Protein AF-A0A2E1HC19-F1 (afdb_monomer_lite)

Secondary structure (DSSP, 8-state):
-HHHHHHHHHHHHHHHHHHHHS----SSS-TTSGGGHHHHHHHHHHHHHTT-SHHHHHHHHHHHHHHHHHHHHHHHHHHHHHHHHHHHHHHHHHHHHH-

Radius of gyration: 21.77 Å; chains: 1; bounding box: 51×14×59 Å

pLDDT: mean 87.03, std 8.53, range [56.31, 96.56]

Foldseek 3Di:
DLVVLLVVLVVLLVVLVCVLVPDDDDPDFACPDPNNVVCSVVVVVVCVVVVNPCNVVRRVVRVVVVVVVNVVVSVVSVVRSVVSVVSNVVSVVVVVVVD

Sequence (99 aa):
MAGLVLMGAVGVALVSALCVVLPRSRPGTSILFWGAWPGAATALDEARRRDDTEFLYEDYLQNTKTLAAICQAKYRMVAIAFRAMFVVFASYLALLMTG

Structure (mmCIF, N/CA/C/O backbone):
data_AF-A0A2E1HC19-F1
#
_entry.id   AF-A0A2E1HC19-F1
#
loop_
_atom_site.group_PDB
_atom_site.id
_atom_site.type_symbol
_atom_site.label_atom_id
_atom_site.label_alt_id
_atom_site.label_comp_id
_atom_site.label_asym_id
_atom_site.label_entity_id
_atom_site.label_seq_id
_atom_site.pdbx_PDB_ins_code
_atom_site.Cartn_x
_atom_site.Cartn_y
_atom_site.Cartn_z
_atom_site.occupancy
_atom_site.B_iso_or_equiv
_atom_site.auth_seq_id
_atom_site.auth_comp_id
_atom_site.auth_asym_id
_atom_site.auth_atom_id
_atom_site.pdbx_PDB_model_num
ATOM 1 N N . MET A 1 1 ? 18.534 8.197 -25.921 1.00 79.81 1 MET A N 1
ATOM 2 C CA . MET A 1 1 ? 17.063 8.197 -25.721 1.00 79.81 1 MET A CA 1
ATOM 3 C C . MET A 1 1 ? 16.616 7.016 -24.856 1.00 79.81 1 MET A C 1
ATOM 5 O O . MET A 1 1 ? 16.166 7.263 -23.746 1.00 79.81 1 MET A O 1
ATOM 9 N N . ALA A 1 2 ? 16.815 5.759 -25.278 1.00 83.25 2 ALA A N 1
ATOM 10 C CA . ALA A 1 2 ? 16.368 4.572 -24.526 1.00 83.25 2 ALA A CA 1
ATOM 11 C C . ALA A 1 2 ? 16.931 4.461 -23.088 1.00 83.25 2 ALA A C 1
ATOM 13 O O . ALA A 1 2 ? 16.200 4.085 -22.179 1.00 83.25 2 ALA A O 1
ATOM 14 N N . GLY A 1 3 ? 18.181 4.882 -22.847 1.00 86.56 3 GLY A N 1
ATOM 15 C CA . GLY A 1 3 ? 18.764 4.907 -21.495 1.00 86.56 3 GLY A CA 1
ATOM 16 C C . GLY A 1 3 ? 18.058 5.852 -20.510 1.00 86.56 3 GLY A C 1
ATOM 17 O O . GLY A 1 3 ? 17.863 5.496 -19.352 1.00 86.56 3 GLY A O 1
ATOM 18 N N . LEU A 1 4 ? 17.603 7.026 -20.968 1.00 90.75 4 LEU A N 1
ATOM 19 C CA . LEU A 1 4 ? 16.843 7.966 -20.128 1.00 90.75 4 LEU A CA 1
ATOM 20 C C . LEU A 1 4 ? 15.450 7.414 -19.795 1.00 90.75 4 LEU A C 1
ATOM 22 O O . LEU A 1 4 ? 14.991 7.532 -18.661 1.00 90.75 4 LEU A O 1
ATOM 26 N N . VAL A 1 5 ? 14.803 6.766 -20.771 1.00 91.31 5 VAL A N 1
ATOM 27 C CA . VAL A 1 5 ? 13.505 6.100 -20.579 1.00 91.31 5 VAL A CA 1
ATOM 28 C C . VAL A 1 5 ? 13.629 4.954 -19.575 1.00 91.31 5 VAL A C 1
ATOM 30 O O . VAL A 1 5 ? 12.808 4.854 -18.666 1.00 91.31 5 VAL A O 1
ATOM 33 N N . LEU A 1 6 ? 14.686 4.143 -19.684 1.00 92.38 6 LEU A N 1
ATOM 34 C CA . LEU A 1 6 ? 14.980 3.064 -18.743 1.00 92.38 6 LEU A CA 1
ATOM 35 C C . LEU A 1 6 ? 15.139 3.595 -17.311 1.00 92.38 6 LEU A C 1
ATOM 37 O O . LEU A 1 6 ? 14.479 3.100 -16.400 1.00 92.38 6 LEU A O 1
ATOM 41 N N . MET A 1 7 ? 15.964 4.629 -17.117 1.00 94.75 7 MET A N 1
ATOM 42 C CA . MET A 1 7 ? 16.192 5.233 -15.800 1.00 94.75 7 MET A CA 1
ATOM 43 C C . MET A 1 7 ? 14.891 5.764 -15.182 1.00 94.75 7 MET A C 1
ATOM 45 O O . MET A 1 7 ? 14.599 5.487 -14.016 1.00 94.75 7 MET A O 1
ATOM 49 N N . GLY A 1 8 ? 14.080 6.478 -15.968 1.00 93.50 8 GLY A N 1
ATOM 50 C CA . GLY A 1 8 ? 12.781 6.980 -15.518 1.00 93.50 8 GLY A CA 1
ATOM 51 C C . GLY A 1 8 ? 11.814 5.856 -15.141 1.00 93.50 8 GLY A C 1
ATOM 52 O O . GLY A 1 8 ? 11.189 5.908 -14.081 1.00 93.50 8 GLY A O 1
ATOM 5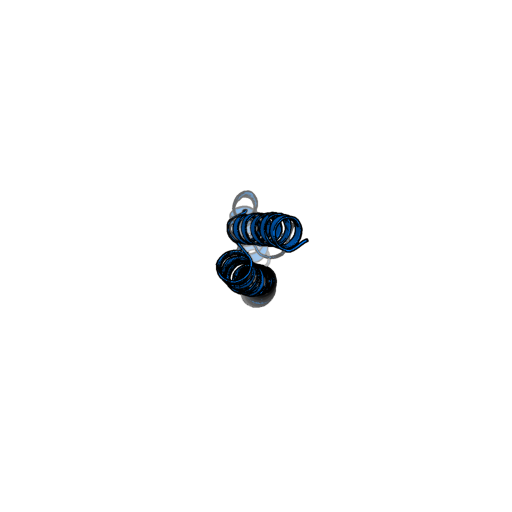3 N N . ALA A 1 9 ? 11.727 4.808 -15.963 1.00 92.38 9 ALA A N 1
ATOM 54 C CA . ALA A 1 9 ? 10.851 3.666 -15.715 1.00 92.38 9 ALA A CA 1
ATOM 55 C C . ALA A 1 9 ? 11.246 2.892 -14.446 1.00 92.38 9 ALA A C 1
ATOM 57 O O . ALA A 1 9 ? 10.372 2.539 -13.653 1.00 92.38 9 ALA A O 1
ATOM 58 N N . VAL A 1 10 ? 12.548 2.703 -14.200 1.00 94.25 10 VAL A N 1
ATOM 59 C CA . VAL A 1 10 ? 13.050 2.118 -12.944 1.00 94.25 10 VAL A CA 1
ATOM 60 C C . VAL A 1 10 ? 12.646 2.982 -11.749 1.00 94.25 10 VAL A C 1
ATOM 62 O O . VAL A 1 10 ? 12.103 2.460 -10.776 1.00 94.25 10 VAL A O 1
ATOM 65 N N . GLY A 1 11 ? 12.842 4.302 -11.829 1.00 94.38 11 GLY A N 1
ATOM 66 C CA . GLY A 1 11 ? 12.450 5.225 -10.762 1.00 94.38 11 GLY A CA 1
ATOM 67 C C . GLY A 1 11 ? 10.959 5.137 -10.426 1.00 94.38 11 GLY A C 1
ATOM 68 O O . GLY A 1 11 ? 10.591 4.986 -9.260 1.00 94.38 11 GLY A O 1
ATOM 69 N N . VAL A 1 12 ? 10.093 5.145 -11.444 1.00 93.06 12 VAL A N 1
ATOM 70 C CA . VAL A 1 12 ? 8.637 5.009 -11.264 1.00 93.06 12 VAL A CA 1
ATOM 71 C C . VAL A 1 12 ? 8.271 3.657 -10.651 1.00 93.06 12 VAL A C 1
ATOM 73 O O . VAL A 1 12 ? 7.425 3.612 -9.753 1.00 93.06 12 VAL A O 1
ATOM 76 N N . ALA A 1 13 ? 8.902 2.564 -11.092 1.00 91.81 13 ALA A N 1
ATOM 77 C CA . ALA A 1 13 ? 8.660 1.233 -10.541 1.00 91.81 13 ALA A CA 1
ATOM 78 C C . ALA A 1 13 ? 9.019 1.167 -9.047 1.00 91.81 13 ALA A C 1
ATOM 80 O O . ALA A 1 13 ? 8.209 0.701 -8.243 1.00 91.81 13 ALA A O 1
ATOM 81 N N . LEU A 1 14 ? 10.186 1.696 -8.667 1.00 92.94 14 LEU A N 1
ATOM 82 C CA . LEU A 1 14 ? 10.663 1.713 -7.282 1.00 92.94 14 LEU A CA 1
ATOM 83 C C . LEU A 1 14 ? 9.779 2.573 -6.376 1.00 92.94 14 LEU A C 1
ATOM 85 O O . LEU A 1 14 ? 9.338 2.103 -5.328 1.00 92.94 14 LEU A O 1
ATOM 89 N N . VAL A 1 15 ? 9.464 3.804 -6.788 1.00 94.38 15 VAL A N 1
ATOM 90 C CA . VAL A 1 15 ? 8.584 4.693 -6.013 1.00 94.38 15 VAL A CA 1
ATOM 91 C C . VAL A 1 15 ? 7.205 4.058 -5.837 1.00 94.38 15 VAL A C 1
ATOM 93 O O . VAL A 1 15 ? 6.673 4.031 -4.728 1.00 94.38 15 VAL A O 1
ATOM 96 N N . SER A 1 16 ? 6.648 3.471 -6.899 1.00 90.06 16 SER A N 1
ATOM 97 C CA . SER A 1 16 ? 5.345 2.801 -6.837 1.00 90.06 16 SER A CA 1
ATOM 98 C C . SER A 1 16 ? 5.366 1.602 -5.888 1.00 90.06 16 SER A C 1
ATOM 100 O O . SER A 1 16 ? 4.436 1.445 -5.097 1.00 90.06 16 SER A O 1
ATOM 102 N N . ALA A 1 17 ? 6.432 0.795 -5.908 1.00 89.19 17 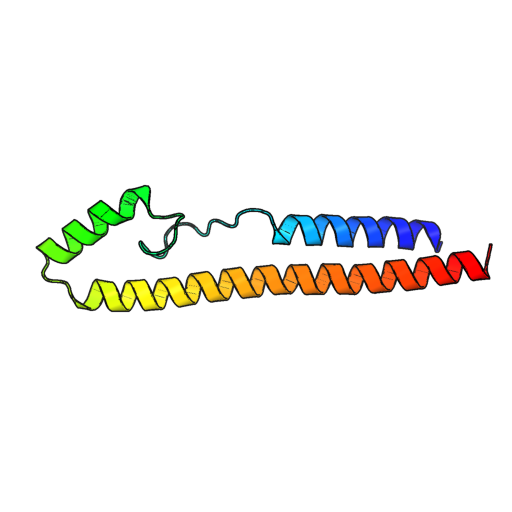ALA A N 1
ATOM 103 C CA . ALA A 1 17 ? 6.613 -0.324 -4.986 1.00 89.19 17 ALA A CA 1
ATOM 104 C C .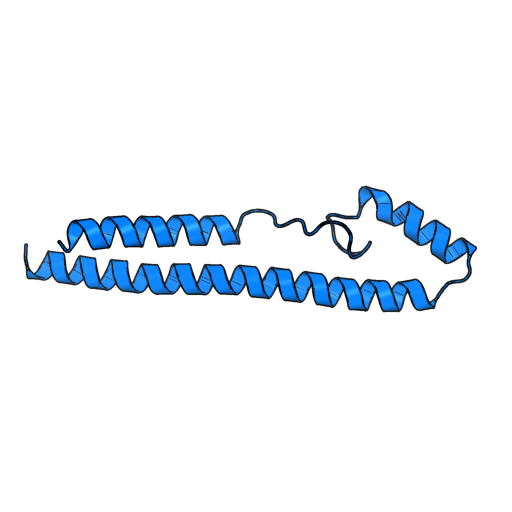 ALA A 1 17 ? 6.721 0.145 -3.523 1.00 89.19 17 ALA A C 1
ATOM 106 O O . ALA A 1 17 ? 6.040 -0.401 -2.653 1.00 89.19 17 ALA A O 1
ATOM 107 N N . LEU A 1 18 ? 7.481 1.210 -3.247 1.00 91.56 18 LEU A N 1
ATOM 108 C CA . LEU A 1 18 ? 7.551 1.815 -1.910 1.00 91.56 18 LEU A CA 1
ATOM 109 C C . LEU A 1 18 ? 6.173 2.303 -1.442 1.00 91.56 18 LEU A C 1
ATOM 111 O O . LEU A 1 18 ? 5.764 2.030 -0.312 1.00 91.56 18 LEU A O 1
ATOM 115 N N . CYS A 1 19 ? 5.402 2.944 -2.323 1.00 88.44 19 CYS A N 1
ATOM 116 C CA . CYS A 1 19 ? 4.044 3.393 -2.019 1.00 88.44 19 CYS A CA 1
ATOM 117 C C . CYS A 1 19 ? 3.067 2.253 -1.680 1.00 88.44 19 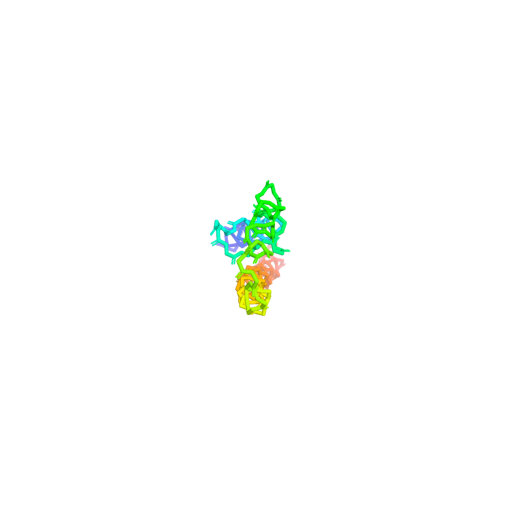CYS A C 1
ATOM 119 O O . CYS A 1 19 ? 2.020 2.534 -1.087 1.00 88.44 19 CYS A O 1
ATOM 121 N N . VAL A 1 20 ? 3.350 1.002 -2.060 1.00 89.31 20 VAL A N 1
ATOM 122 C CA . VAL A 1 20 ? 2.542 -0.178 -1.689 1.00 89.31 20 VAL A CA 1
ATOM 123 C C . VAL A 1 20 ? 2.812 -0.606 -0.246 1.00 89.31 20 VAL A C 1
ATOM 125 O O . VAL A 1 20 ? 1.868 -0.961 0.470 1.00 89.31 20 VAL A O 1
ATOM 128 N N . VAL A 1 21 ? 4.082 -0.569 0.166 1.00 87.31 21 VAL A N 1
ATOM 129 C CA . VAL A 1 21 ? 4.542 -1.040 1.483 1.00 87.31 21 VAL A CA 1
ATOM 130 C C . VAL A 1 21 ? 4.325 0.011 2.566 1.00 87.31 21 VAL A C 1
ATOM 132 O O . VAL A 1 21 ? 4.020 -0.350 3.701 1.00 87.31 21 VAL A O 1
ATOM 135 N N . LEU A 1 22 ? 4.431 1.299 2.217 1.00 85.75 22 LEU A N 1
ATOM 136 C CA . LEU A 1 22 ? 4.258 2.392 3.170 1.00 85.75 22 LEU A CA 1
ATOM 137 C C . LEU A 1 22 ? 2.933 2.254 3.944 1.00 85.75 22 LEU A C 1
ATOM 139 O O . LEU A 1 22 ? 1.873 2.058 3.328 1.00 85.75 22 LEU A O 1
ATOM 143 N N . PRO A 1 23 ? 2.974 2.354 5.288 1.00 76.88 23 PRO A N 1
ATOM 144 C CA . PRO A 1 23 ? 1.781 2.261 6.107 1.00 76.88 23 PRO A CA 1
ATOM 145 C C . PRO A 1 23 ? 0.829 3.388 5.720 1.00 76.88 23 PRO A C 1
ATOM 147 O O . PRO A 1 23 ? 1.193 4.562 5.682 1.00 76.88 23 PRO A O 1
ATOM 150 N N . ARG A 1 24 ? -0.410 3.019 5.394 1.00 74.06 24 ARG A N 1
ATOM 151 C CA . ARG A 1 24 ? -1.462 3.982 5.084 1.00 74.06 24 ARG A CA 1
ATOM 152 C C . ARG A 1 24 ? -2.396 4.067 6.265 1.00 74.06 24 ARG A C 1
ATOM 154 O O . ARG A 1 24 ? -3.160 3.139 6.517 1.00 74.06 24 ARG A O 1
ATOM 161 N N . SER A 1 25 ? -2.342 5.198 6.943 1.00 65.38 25 SER A N 1
ATOM 162 C CA . SER A 1 25 ? -3.326 5.565 7.947 1.00 65.38 25 SER A CA 1
ATOM 163 C C . SER A 1 25 ? -4.389 6.416 7.266 1.00 65.38 25 SER A C 1
ATOM 165 O O . SER A 1 25 ? -4.073 7.440 6.662 1.00 65.38 25 SER A O 1
ATOM 167 N N . ARG A 1 26 ? -5.650 5.987 7.328 1.00 66.62 26 ARG A N 1
ATOM 168 C CA . ARG A 1 26 ? -6.786 6.866 7.045 1.00 66.62 26 ARG A CA 1
ATOM 169 C C . ARG A 1 26 ? -7.343 7.333 8.388 1.00 66.62 26 ARG A C 1
ATOM 171 O O . ARG A 1 26 ? -7.808 6.478 9.139 1.00 66.62 26 ARG A O 1
ATOM 178 N N . PRO A 1 27 ? -7.241 8.632 8.722 1.00 56.31 27 PRO A N 1
ATOM 179 C CA . PRO A 1 27 ? -7.750 9.147 9.986 1.00 56.31 27 PRO A CA 1
ATOM 180 C C . PRO A 1 27 ? -9.240 8.817 10.160 1.00 56.31 27 PRO A C 1
ATOM 182 O O . PRO A 1 27 ? -10.033 9.061 9.255 1.00 56.31 27 PRO A O 1
ATOM 185 N N . GLY A 1 28 ? -9.585 8.252 11.320 1.00 58.38 28 GLY A N 1
ATOM 186 C CA . GLY A 1 28 ? -10.927 8.278 11.910 1.00 58.38 28 GLY A CA 1
ATOM 187 C C . GLY A 1 28 ? -12.048 7.539 11.183 1.00 58.38 28 GLY A C 1
ATOM 188 O O . GLY A 1 28 ? -13.007 8.185 10.790 1.00 58.38 28 GLY A O 1
ATOM 189 N N . THR A 1 29 ? -12.006 6.212 11.028 1.00 64.25 29 THR A N 1
ATOM 190 C CA . THR A 1 29 ? -13.173 5.534 10.420 1.00 64.25 29 THR A CA 1
ATOM 191 C C . THR A 1 29 ? -13.657 4.254 11.069 1.00 64.25 29 THR A C 1
ATOM 193 O O . THR A 1 29 ? -14.823 3.953 10.895 1.00 64.25 29 THR A O 1
ATOM 196 N N . SER A 1 30 ? -12.855 3.514 11.823 1.00 72.44 30 SER A N 1
ATOM 197 C CA . SER A 1 30 ? -13.399 2.372 12.558 1.00 72.44 30 SER A CA 1
ATOM 198 C C . SER A 1 30 ? -12.490 1.995 13.707 1.00 72.44 30 SER A C 1
ATOM 200 O O . SER A 1 30 ? -11.267 1.999 13.542 1.00 72.44 30 SER A O 1
ATOM 202 N N . ILE A 1 31 ? -13.082 1.640 14.842 1.00 70.81 31 ILE A N 1
ATOM 203 C CA . ILE A 1 31 ? -12.364 1.134 16.018 1.00 70.81 31 ILE A CA 1
ATOM 204 C C . ILE A 1 31 ? -11.701 -0.228 15.758 1.00 70.81 31 ILE A C 1
ATOM 206 O O . ILE A 1 31 ? -10.738 -0.588 16.435 1.00 70.81 31 ILE A O 1
ATOM 210 N N . LEU A 1 32 ? -12.166 -0.965 14.746 1.00 73.00 32 LEU A N 1
ATOM 211 C CA . LEU A 1 32 ? -11.618 -2.255 14.322 1.00 73.00 32 LEU A CA 1
ATOM 212 C C . LEU A 1 32 ? -10.366 -2.114 13.442 1.00 73.00 32 LEU A C 1
ATOM 214 O O . LEU A 1 32 ? -9.646 -3.093 13.233 1.00 73.00 32 LEU A O 1
ATOM 218 N N . PHE A 1 33 ? -10.054 -0.912 12.952 1.00 77.69 33 PHE A N 1
ATOM 219 C CA . PHE A 1 33 ? -8.815 -0.648 12.225 1.00 77.69 33 PHE A CA 1
ATOM 220 C C . PHE A 1 33 ? -7.668 -0.321 13.193 1.00 77.69 33 PHE A C 1
ATOM 222 O O . PHE A 1 33 ? -7.823 0.525 14.074 1.00 77.69 33 PHE A O 1
ATOM 229 N N . TRP A 1 34 ? -6.480 -0.915 12.988 1.00 72.38 34 TRP A N 1
ATOM 230 C CA . TRP A 1 34 ? -5.316 -0.747 13.884 1.00 72.38 34 TRP A CA 1
ATOM 231 C C . TRP A 1 34 ? -4.957 0.716 14.165 1.00 72.38 34 TRP A C 1
ATOM 233 O O . TRP A 1 34 ? -4.429 1.042 15.224 1.00 72.38 34 TRP A O 1
ATOM 243 N N . GLY A 1 35 ? -5.242 1.616 13.216 1.00 72.00 35 GLY A N 1
ATOM 244 C CA . GLY A 1 35 ? -4.934 3.039 13.337 1.00 72.00 35 GLY A CA 1
ATOM 245 C C . GLY A 1 35 ? -5.799 3.770 14.363 1.00 72.00 35 GLY A C 1
ATOM 246 O O . GLY A 1 35 ? -5.446 4.878 14.750 1.00 72.00 35 GLY A O 1
ATOM 247 N N . ALA A 1 36 ? -6.905 3.168 14.803 1.00 76.75 36 ALA A N 1
ATOM 248 C CA . ALA A 1 36 ? -7.826 3.721 15.794 1.00 76.75 36 ALA A CA 1
ATOM 249 C C . ALA A 1 36 ? -7.821 2.948 17.126 1.00 76.75 36 ALA A C 1
ATOM 251 O O . ALA A 1 36 ? -8.517 3.343 18.061 1.00 76.75 36 ALA A O 1
ATOM 252 N N . TRP A 1 37 ? -7.020 1.883 17.248 1.00 82.06 37 TRP A N 1
ATOM 253 C CA . TRP A 1 37 ? -6.959 1.046 18.451 1.00 82.06 37 TRP A CA 1
ATOM 254 C C . TRP A 1 37 ? -6.706 1.805 19.762 1.00 82.06 37 TRP A C 1
ATOM 256 O O . TRP A 1 37 ? -7.357 1.456 20.747 1.00 82.06 37 TRP A O 1
ATOM 266 N N . PRO A 1 38 ? -5.868 2.864 19.816 1.00 82.31 38 PRO A N 1
ATOM 267 C CA . PRO A 1 38 ? -5.677 3.624 21.054 1.00 82.31 38 PRO A CA 1
ATOM 268 C C . PRO A 1 38 ? -6.964 4.236 21.640 1.00 82.31 38 PRO A C 1
ATOM 270 O O . PRO A 1 38 ? -7.011 4.480 22.840 1.00 82.31 38 PRO A O 1
ATOM 273 N N . GLY A 1 39 ? -8.002 4.471 20.825 1.00 81.88 39 GLY A N 1
ATOM 274 C CA . GLY A 1 39 ? -9.311 4.984 21.264 1.00 81.88 39 GLY A CA 1
ATOM 275 C C . GLY A 1 39 ? -10.456 3.968 21.185 1.00 81.88 39 GLY A C 1
ATOM 276 O O . GLY A 1 39 ? -11.577 4.279 21.586 1.00 81.88 39 GLY A O 1
ATOM 277 N N . ALA A 1 40 ? -10.194 2.758 20.682 1.00 85.31 40 ALA A N 1
ATOM 278 C CA . ALA A 1 40 ? -11.217 1.744 20.430 1.00 85.31 40 ALA A CA 1
ATOM 279 C C . ALA A 1 40 ? -11.904 1.265 21.713 1.00 85.31 40 ALA A C 1
ATOM 281 O O . ALA A 1 40 ? -13.123 1.116 21.738 1.00 85.31 40 ALA A O 1
ATOM 282 N N . ALA A 1 41 ? -11.133 1.072 22.789 1.00 84.50 41 ALA A N 1
ATOM 283 C CA . ALA A 1 41 ? -11.664 0.635 24.078 1.00 84.50 41 ALA A CA 1
ATOM 284 C C . ALA A 1 41 ? -12.673 1.641 24.653 1.00 84.50 41 ALA A C 1
ATOM 286 O O . ALA A 1 41 ? -13.754 1.248 25.077 1.00 84.50 41 ALA A O 1
ATOM 287 N N . THR A 1 42 ? -12.357 2.938 24.601 1.00 88.88 42 THR A N 1
ATOM 288 C CA . THR A 1 42 ? -13.242 4.006 25.087 1.00 88.88 42 THR A CA 1
ATOM 289 C C . THR A 1 42 ? -14.526 4.101 24.264 1.00 88.88 42 THR A C 1
ATOM 291 O O . THR A 1 42 ? -15.604 4.264 24.824 1.00 88.88 42 THR A O 1
ATOM 294 N N . ALA A 1 43 ? -14.430 3.974 22.939 1.00 85.75 43 ALA A N 1
ATOM 295 C CA . ALA A 1 43 ? -15.594 4.005 22.056 1.00 85.75 43 ALA A CA 1
ATOM 296 C C . ALA A 1 43 ? -16.515 2.785 22.252 1.00 85.75 43 ALA A C 1
ATOM 298 O O . ALA A 1 43 ? -17.733 2.943 22.275 1.00 85.75 43 ALA A O 1
ATOM 299 N N . LEU A 1 44 ? -15.945 1.590 22.454 1.00 87.00 44 LEU A N 1
ATOM 300 C CA . LEU A 1 44 ? -16.708 0.382 22.791 1.00 87.00 44 LEU A CA 1
ATOM 301 C C . LEU A 1 44 ? -17.402 0.497 24.147 1.00 87.00 44 LEU A C 1
ATOM 303 O O . LEU A 1 44 ? -18.553 0.084 24.278 1.00 87.00 44 LEU A O 1
ATOM 307 N N . ASP A 1 45 ? -16.711 1.040 25.149 1.00 89.56 45 ASP A N 1
ATOM 308 C CA . ASP A 1 45 ? -17.288 1.236 26.478 1.00 89.56 45 ASP A CA 1
ATOM 309 C C . ASP A 1 45 ? -18.453 2.234 26.432 1.00 89.56 45 ASP A C 1
ATOM 311 O O . ASP A 1 45 ? -19.522 1.970 26.976 1.00 89.56 45 ASP A O 1
ATOM 315 N N . GLU A 1 46 ? -18.308 3.335 25.692 1.00 89.75 46 GLU A N 1
ATOM 316 C CA . GLU A 1 46 ? -19.381 4.316 25.511 1.00 89.75 46 GLU A CA 1
ATOM 317 C C . GLU A 1 46 ? -20.593 3.729 24.766 1.00 89.75 46 GLU A C 1
ATOM 319 O O . GLU A 1 46 ? -21.728 3.933 25.198 1.00 89.75 46 GLU A O 1
ATOM 324 N N . ALA A 1 47 ? -20.373 2.956 23.697 1.00 88.69 47 ALA A N 1
ATOM 325 C CA . ALA A 1 47 ? -21.448 2.265 22.979 1.00 88.69 47 ALA A CA 1
ATOM 326 C C . ALA A 1 47 ? -22.182 1.268 23.890 1.00 88.69 47 ALA A C 1
ATOM 328 O O . ALA A 1 47 ? -23.413 1.251 23.945 1.00 88.69 47 ALA A O 1
ATOM 329 N N . ARG A 1 48 ? -21.431 0.507 24.698 1.00 89.00 48 ARG A N 1
ATOM 330 C CA . ARG A 1 48 ? -21.994 -0.405 25.701 1.00 89.00 48 ARG A CA 1
ATOM 331 C C . ARG A 1 48 ? -22.845 0.334 26.734 1.00 89.00 48 ARG A C 1
ATOM 333 O O . ARG A 1 48 ? -23.913 -0.152 27.092 1.00 89.00 48 ARG A O 1
ATOM 340 N N . ARG A 1 49 ? -22.395 1.492 27.227 1.00 92.00 49 ARG A N 1
ATOM 341 C CA . ARG A 1 49 ? -23.147 2.300 28.210 1.00 92.00 49 ARG A CA 1
ATOM 342 C C . ARG A 1 49 ? -24.454 2.856 27.646 1.00 92.00 49 ARG A C 1
ATOM 344 O O . ARG A 1 49 ? -25.352 3.160 28.427 1.00 92.00 49 ARG A O 1
ATOM 351 N N . ARG A 1 50 ? -24.559 2.983 26.322 1.00 91.50 50 ARG A N 1
ATOM 352 C CA . ARG A 1 50 ? -25.749 3.470 25.608 1.00 91.50 50 ARG A CA 1
ATOM 353 C C . ARG A 1 50 ? -26.674 2.359 25.109 1.00 91.50 50 ARG A C 1
ATOM 355 O O . ARG A 1 50 ? -27.689 2.680 24.504 1.00 91.50 50 ARG A O 1
ATOM 362 N N . ASP A 1 51 ? -26.331 1.094 25.363 1.00 88.50 51 ASP A N 1
ATOM 363 C CA . ASP A 1 51 ? -27.013 -0.083 24.802 1.00 88.50 51 ASP A CA 1
ATOM 364 C C . ASP A 1 51 ? -27.100 -0.038 23.259 1.00 88.50 51 ASP A C 1
ATOM 366 O O . ASP A 1 51 ? -28.033 -0.538 22.629 1.00 88.50 51 ASP A O 1
ATOM 370 N N . ASP A 1 52 ? -26.097 0.596 22.640 1.00 88.44 52 ASP A N 1
ATOM 371 C CA . ASP A 1 52 ? -26.013 0.812 21.199 1.00 88.44 52 ASP A CA 1
ATOM 372 C C . ASP A 1 52 ? -25.422 -0.429 20.524 1.00 88.44 52 ASP A C 1
ATOM 374 O O . ASP A 1 52 ? -24.215 -0.568 20.315 1.00 88.44 52 ASP A O 1
ATOM 378 N N . THR A 1 53 ? -26.299 -1.387 20.247 1.00 81.69 53 THR A N 1
ATOM 379 C CA . THR A 1 53 ? -25.945 -2.642 19.575 1.00 81.69 53 THR A CA 1
ATOM 380 C C . THR A 1 53 ? -25.711 -2.467 18.074 1.00 81.69 53 THR A C 1
ATOM 382 O O . THR A 1 53 ? -24.960 -3.252 17.488 1.00 81.69 53 THR A O 1
ATOM 385 N N . GLU A 1 54 ? -26.275 -1.421 17.464 1.00 88.56 54 GLU A N 1
ATOM 386 C CA . GLU A 1 54 ? -26.120 -1.123 16.035 1.00 88.56 54 GLU A CA 1
ATOM 387 C C . GLU A 1 54 ? -24.722 -0.564 15.723 1.00 88.56 54 GLU A C 1
ATOM 389 O O . GLU A 1 54 ? -24.162 -0.845 14.660 1.00 88.56 54 GLU A O 1
ATOM 394 N N . PHE A 1 55 ? -24.095 0.113 16.694 1.00 87.25 55 PHE A N 1
ATOM 395 C CA . PHE A 1 55 ? -22.724 0.625 16.609 1.00 87.25 55 PHE A CA 1
ATOM 396 C C . PHE A 1 55 ? -21.715 -0.390 16.052 1.00 87.25 55 PHE A C 1
ATOM 398 O O . PHE A 1 55 ? -20.900 -0.052 15.192 1.00 87.25 55 PHE A O 1
ATOM 405 N N . LEU A 1 56 ? -21.755 -1.647 16.511 1.00 85.12 56 LEU A N 1
ATOM 406 C CA . LEU A 1 56 ? -20.820 -2.680 16.048 1.00 85.12 56 LEU A CA 1
ATOM 407 C C . LEU A 1 56 ? -21.017 -3.010 14.567 1.00 85.12 56 LEU A C 1
ATOM 409 O O . LEU A 1 56 ? -20.037 -3.231 13.852 1.00 85.12 56 LEU A O 1
ATOM 413 N N . TYR A 1 57 ? -22.269 -3.057 14.109 1.00 86.88 57 TYR A N 1
ATOM 414 C CA . TYR A 1 57 ? -22.588 -3.351 12.717 1.00 86.88 57 TYR A CA 1
ATOM 415 C C . TYR A 1 57 ? -22.159 -2.198 11.803 1.00 86.88 57 TYR A C 1
ATOM 417 O O . TYR A 1 57 ? -21.489 -2.423 10.786 1.00 86.88 57 TYR A O 1
ATOM 425 N N . GLU A 1 58 ? -22.454 -0.961 12.201 1.00 89.00 58 GLU A N 1
ATOM 426 C CA . GLU A 1 58 ? -22.034 0.242 11.481 1.00 89.00 58 GLU A CA 1
ATOM 427 C C . GLU A 1 58 ? -20.506 0.376 11.420 1.00 89.00 58 GLU A C 1
ATOM 429 O O . GLU A 1 58 ? -19.951 0.609 10.338 1.00 89.00 58 GLU A O 1
ATOM 434 N N . ASP A 1 59 ? -19.808 0.156 12.538 1.00 88.12 59 ASP A N 1
ATOM 435 C CA . ASP A 1 59 ? -18.345 0.208 12.590 1.00 88.12 59 ASP A CA 1
ATOM 436 C C . ASP A 1 59 ? -17.710 -0.893 11.727 1.00 88.12 59 ASP A C 1
ATOM 438 O O . ASP A 1 59 ? -16.729 -0.642 11.023 1.00 88.12 59 ASP A O 1
ATOM 442 N N . TYR A 1 60 ? -18.306 -2.090 11.672 1.00 87.00 60 TYR A N 1
ATOM 443 C CA . TYR A 1 60 ? -17.841 -3.178 10.807 1.00 87.00 60 TYR A CA 1
ATOM 444 C C . TYR A 1 60 ? -18.025 -2.870 9.315 1.00 87.00 60 TYR A C 1
ATOM 446 O O . TYR A 1 60 ? -17.127 -3.112 8.491 1.00 87.00 60 TYR A O 1
ATOM 454 N N . LEU A 1 61 ? -19.175 -2.300 8.945 1.00 89.38 61 LEU A N 1
ATOM 455 C CA . LEU A 1 61 ? -19.431 -1.854 7.579 1.00 89.38 61 LEU A CA 1
ATOM 456 C C . LEU A 1 61 ? -18.438 -0.755 7.180 1.00 89.38 61 LEU A C 1
ATOM 458 O O . LEU A 1 61 ? -17.884 -0.773 6.073 1.00 89.38 61 LEU A O 1
ATOM 462 N N . GLN A 1 62 ? -18.172 0.179 8.090 1.00 87.50 62 GLN A N 1
ATOM 463 C CA . GLN A 1 62 ? -17.221 1.258 7.873 1.00 87.50 62 GLN A CA 1
ATOM 464 C C . GLN A 1 62 ? -15.776 0.747 7.789 1.00 87.50 62 GLN A C 1
ATOM 466 O O . GLN A 1 62 ? -15.033 1.166 6.896 1.00 87.50 62 GLN A O 1
ATOM 471 N N . ASN A 1 63 ? -15.396 -0.229 8.615 1.00 87.19 63 ASN A N 1
ATOM 472 C CA . ASN A 1 63 ? -14.105 -0.908 8.533 1.00 87.19 63 ASN A CA 1
ATOM 473 C C . ASN A 1 63 ? -13.901 -1.549 7.156 1.00 87.19 63 ASN A C 1
ATOM 475 O O . ASN A 1 63 ? -12.862 -1.366 6.519 1.00 87.19 63 ASN A O 1
ATOM 479 N N . THR A 1 64 ? -14.923 -2.245 6.652 1.00 88.19 64 THR A N 1
ATOM 480 C CA . THR A 1 64 ? -14.880 -2.900 5.338 1.00 88.19 64 THR A CA 1
ATOM 481 C C . THR A 1 64 ? -14.676 -1.881 4.217 1.00 88.19 64 THR A C 1
ATOM 483 O O . THR A 1 64 ? -13.823 -2.085 3.348 1.00 88.19 64 THR A O 1
ATOM 486 N N . LYS A 1 65 ? -15.382 -0.743 4.253 1.00 88.62 65 LYS A N 1
ATOM 487 C CA . LYS A 1 65 ? -15.188 0.364 3.297 1.00 88.62 65 LYS A CA 1
ATOM 488 C C . LYS A 1 65 ? -13.767 0.933 3.370 1.00 88.62 65 LYS A C 1
ATOM 490 O O . LYS A 1 65 ? -13.136 1.154 2.331 1.00 88.62 65 LYS A O 1
ATOM 495 N N . THR A 1 66 ? -13.239 1.136 4.577 1.00 85.88 66 THR A N 1
ATOM 496 C CA . THR A 1 66 ? -11.877 1.645 4.791 1.00 85.88 66 THR A CA 1
ATOM 497 C C . THR A 1 66 ? -10.822 0.680 4.256 1.00 85.88 66 THR A C 1
ATOM 499 O O . THR A 1 66 ? -9.957 1.097 3.477 1.00 85.88 66 THR A O 1
ATOM 502 N N . LEU A 1 67 ? -10.918 -0.608 4.592 1.00 86.62 67 LEU A N 1
ATOM 503 C CA . LEU A 1 67 ? -10.007 -1.650 4.114 1.00 86.62 67 LEU A CA 1
ATOM 504 C C . LEU A 1 67 ? -10.074 -1.804 2.594 1.00 86.62 67 LEU A C 1
ATOM 506 O O . LEU A 1 67 ? -9.031 -1.785 1.937 1.00 86.62 67 LEU A O 1
ATOM 510 N N . ALA A 1 68 ? -11.278 -1.872 2.018 1.00 89.56 68 ALA A N 1
ATOM 511 C CA . ALA A 1 68 ? -11.467 -1.968 0.573 1.00 89.56 68 ALA A CA 1
ATOM 512 C C . ALA A 1 68 ? -10.774 -0.812 -0.154 1.00 89.56 68 ALA A C 1
ATOM 514 O O . ALA A 1 68 ? -10.023 -1.024 -1.108 1.00 89.56 68 ALA A O 1
ATOM 515 N N . ALA A 1 69 ? -10.943 0.414 0.334 1.00 88.06 69 ALA A N 1
ATOM 516 C CA . ALA A 1 69 ? -10.349 1.580 -0.295 1.00 88.06 69 ALA A CA 1
ATOM 517 C C . ALA A 1 69 ? -8.817 1.662 -0.110 1.00 88.06 69 ALA A C 1
ATOM 519 O O . ALA A 1 69 ? -8.117 2.124 -1.019 1.00 88.06 69 ALA A O 1
ATOM 520 N N . ILE A 1 70 ? -8.266 1.186 1.015 1.00 87.31 70 ILE A N 1
ATOM 521 C CA . ILE A 1 70 ? -6.811 1.026 1.192 1.00 87.31 70 ILE A CA 1
ATOM 522 C C . ILE A 1 70 ? -6.273 -0.008 0.196 1.00 87.31 70 ILE A C 1
ATOM 524 O O . ILE A 1 70 ? -5.295 0.277 -0.503 1.00 87.31 70 ILE A O 1
ATOM 528 N N . CYS A 1 71 ? -6.920 -1.170 0.092 1.00 89.88 71 CYS A N 1
ATOM 529 C CA . CYS A 1 71 ? -6.543 -2.246 -0.823 1.00 89.88 71 CYS A CA 1
ATOM 530 C C . CYS A 1 71 ? -6.598 -1.798 -2.285 1.00 89.88 71 CYS A C 1
ATOM 532 O O . CYS A 1 71 ? -5.610 -1.954 -2.999 1.00 89.88 71 CYS A O 1
ATOM 534 N N . GLN A 1 72 ? -7.681 -1.151 -2.720 1.00 92.38 72 GLN A N 1
ATOM 535 C CA . GLN A 1 72 ? -7.800 -0.588 -4.070 1.00 92.38 72 GLN A CA 1
ATOM 536 C C . GLN A 1 72 ? -6.679 0.411 -4.369 1.00 92.38 72 GLN A C 1
ATOM 538 O O . GLN A 1 72 ? -6.051 0.370 -5.429 1.00 92.38 72 GLN A O 1
ATOM 543 N N . ALA A 1 73 ? -6.375 1.298 -3.420 1.00 89.75 73 ALA A N 1
ATOM 544 C CA . ALA A 1 73 ? -5.286 2.246 -3.587 1.00 89.75 73 ALA A CA 1
ATOM 545 C C . A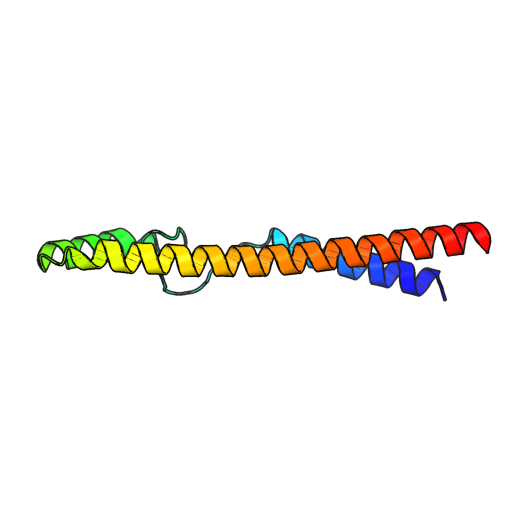LA A 1 73 ? -3.915 1.551 -3.633 1.00 89.75 73 ALA A C 1
ATOM 547 O O . ALA A 1 73 ? -2.996 2.067 -4.270 1.00 89.75 73 ALA A O 1
ATOM 548 N N . LYS A 1 74 ? -3.705 0.442 -2.910 1.00 89.94 74 LYS A N 1
ATOM 549 C CA . LYS A 1 74 ? -2.454 -0.338 -2.976 1.00 89.94 74 LYS A CA 1
ATOM 550 C C . LYS A 1 74 ? -2.351 -1.036 -4.325 1.00 89.94 74 LYS A C 1
ATOM 552 O O . LYS A 1 74 ? -1.334 -0.904 -4.996 1.00 89.94 74 LYS A O 1
ATOM 557 N N . TYR A 1 75 ? -3.435 -1.662 -4.766 1.00 93.19 75 TYR A N 1
ATOM 558 C CA . TYR A 1 75 ? -3.511 -2.352 -6.047 1.00 93.19 75 TYR A CA 1
ATOM 559 C C . TYR A 1 75 ? -3.248 -1.419 -7.233 1.00 93.19 75 TYR A C 1
ATOM 561 O O . TYR A 1 75 ? -2.527 -1.779 -8.158 1.00 93.19 75 TYR A O 1
ATOM 569 N N . ARG A 1 76 ? -3.729 -0.171 -7.178 1.00 92.12 76 ARG A N 1
ATOM 570 C CA . ARG A 1 76 ? -3.391 0.846 -8.184 1.00 92.12 76 ARG A CA 1
ATOM 571 C C . ARG A 1 76 ? -1.883 1.106 -8.274 1.00 92.12 76 ARG A C 1
ATOM 573 O O . ARG A 1 76 ? -1.365 1.209 -9.380 1.00 92.12 76 ARG A O 1
ATOM 580 N N . MET A 1 77 ? -1.179 1.181 -7.143 1.00 91.62 77 MET A N 1
ATOM 581 C CA . MET A 1 77 ? 0.280 1.361 -7.141 1.00 91.62 77 MET A CA 1
ATOM 582 C C . MET A 1 77 ? 1.011 0.117 -7.646 1.00 91.62 77 MET A C 1
ATOM 584 O O . MET A 1 77 ? 1.964 0.245 -8.407 1.00 91.62 77 MET A O 1
ATOM 588 N N . VAL A 1 78 ? 0.519 -1.079 -7.309 1.00 93.00 78 VAL A N 1
ATOM 589 C CA . VAL A 1 78 ? 1.016 -2.339 -7.882 1.00 93.00 78 VAL A CA 1
ATOM 590 C C . VAL A 1 78 ? 0.881 -2.320 -9.408 1.00 93.00 78 VAL A C 1
ATOM 592 O O . VAL A 1 78 ? 1.855 -2.572 -10.111 1.00 93.00 78 VAL A O 1
ATOM 595 N N . ALA A 1 79 ? -0.284 -1.942 -9.938 1.00 94.00 79 ALA A N 1
ATOM 596 C CA . ALA A 1 79 ? -0.508 -1.860 -11.380 1.00 94.00 79 ALA A CA 1
ATOM 597 C C . ALA A 1 79 ? 0.439 -0.861 -12.070 1.00 94.00 79 ALA A C 1
ATOM 599 O O . ALA A 1 79 ? 0.945 -1.146 -13.155 1.00 94.00 79 ALA A O 1
ATOM 600 N N . ILE A 1 80 ? 0.711 0.291 -11.446 1.00 94.12 80 ILE A N 1
ATOM 601 C CA . ILE A 1 80 ? 1.686 1.265 -11.960 1.00 94.12 80 ILE A CA 1
ATOM 602 C C . ILE A 1 80 ? 3.099 0.669 -11.952 1.00 94.12 80 ILE A C 1
ATOM 604 O O . ILE A 1 80 ? 3.791 0.767 -12.964 1.00 94.12 80 ILE A O 1
ATOM 608 N N . ALA A 1 81 ? 3.507 0.003 -10.867 1.00 92.56 81 ALA A N 1
ATOM 609 C CA . ALA A 1 81 ? 4.815 -0.643 -10.772 1.00 92.56 81 ALA A CA 1
ATOM 610 C C . ALA A 1 81 ? 5.013 -1.702 -11.870 1.00 92.56 81 ALA A C 1
ATOM 612 O O . ALA A 1 81 ? 6.039 -1.702 -12.546 1.00 92.56 81 ALA A O 1
ATOM 613 N N . PHE A 1 82 ? 4.007 -2.551 -12.111 1.00 93.94 82 PHE A N 1
ATOM 614 C CA . PHE A 1 82 ? 4.049 -3.541 -13.192 1.00 93.94 82 PHE A CA 1
ATOM 615 C C . PHE A 1 82 ? 4.142 -2.891 -14.573 1.00 93.94 82 PHE A C 1
ATOM 617 O O . PHE A 1 82 ? 4.970 -3.297 -15.385 1.00 93.94 82 PHE A O 1
ATOM 624 N N . ARG A 1 83 ? 3.339 -1.856 -14.846 1.00 95.50 83 ARG A N 1
ATOM 625 C CA . ARG A 1 83 ? 3.408 -1.117 -16.119 1.00 95.50 83 ARG A CA 1
ATOM 626 C C . ARG A 1 83 ? 4.785 -0.491 -16.336 1.00 95.50 83 ARG A C 1
ATOM 628 O O . ARG A 1 83 ? 5.327 -0.595 -17.430 1.00 95.50 83 ARG A O 1
ATOM 635 N N . ALA A 1 84 ? 5.370 0.104 -15.299 1.00 93.69 84 ALA A N 1
ATOM 636 C CA . ALA A 1 84 ? 6.724 0.641 -15.357 1.00 93.69 84 ALA A CA 1
ATOM 637 C C . ALA A 1 84 ? 7.764 -0.465 -15.616 1.00 93.69 84 ALA A C 1
ATOM 639 O O . ALA A 1 84 ? 8.654 -0.275 -16.441 1.00 93.69 84 ALA A O 1
ATOM 640 N N . MET A 1 85 ? 7.604 -1.647 -15.012 1.00 92.94 85 MET A N 1
ATOM 641 C CA . MET A 1 85 ? 8.472 -2.804 -15.261 1.00 92.94 85 MET A CA 1
ATOM 642 C C . MET A 1 85 ? 8.432 -3.274 -16.725 1.00 92.94 85 MET A C 1
ATOM 644 O O . MET A 1 85 ?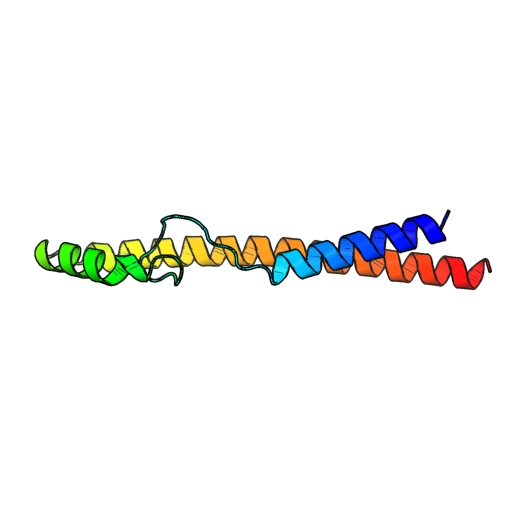 9.472 -3.597 -17.294 1.00 92.94 85 MET A O 1
ATOM 648 N N . PHE A 1 86 ? 7.265 -3.254 -17.376 1.00 96.56 86 PHE A N 1
ATOM 649 C CA . PHE A 1 86 ? 7.182 -3.537 -18.816 1.00 96.56 86 PHE A CA 1
ATOM 650 C C . PHE A 1 86 ? 7.988 -2.532 -19.650 1.00 96.56 86 PHE A C 1
ATOM 652 O O . PHE A 1 86 ? 8.678 -2.927 -20.589 1.00 96.56 86 PHE A O 1
ATOM 659 N N . VAL A 1 87 ? 7.950 -1.244 -19.290 1.00 95.94 87 VAL A N 1
ATOM 660 C CA . VAL A 1 87 ? 8.743 -0.202 -19.967 1.00 95.94 87 VAL A CA 1
ATOM 661 C C . VAL A 1 87 ? 10.242 -0.407 -19.738 1.00 95.94 87 VAL A C 1
ATOM 663 O O . VAL A 1 87 ? 11.020 -0.254 -20.682 1.00 95.94 87 VAL A O 1
ATOM 666 N N . VAL A 1 88 ? 10.650 -0.794 -18.523 1.00 95.75 88 VAL A N 1
ATOM 667 C CA . VAL A 1 88 ? 12.037 -1.182 -18.208 1.00 95.75 88 VAL A CA 1
ATOM 668 C C . VAL A 1 88 ? 12.490 -2.307 -19.136 1.00 95.75 88 VAL A C 1
ATOM 670 O O . VAL A 1 88 ? 13.507 -2.165 -19.813 1.00 95.75 88 VAL A O 1
ATOM 673 N N . PHE A 1 89 ? 11.709 -3.384 -19.224 1.00 96.56 89 PHE A N 1
ATOM 674 C CA . PHE A 1 89 ? 12.027 -4.540 -20.060 1.00 96.56 89 PHE A CA 1
ATOM 675 C C . PHE A 1 89 ? 12.154 -4.169 -21.544 1.00 96.56 89 PHE A C 1
ATOM 677 O O . PHE A 1 89 ? 13.161 -4.483 -22.176 1.00 96.56 89 PHE A O 1
ATOM 684 N N . ALA A 1 90 ? 11.182 -3.434 -22.091 1.00 95.50 90 ALA A N 1
ATOM 685 C CA . ALA A 1 90 ? 11.211 -2.996 -23.486 1.00 95.50 90 ALA A CA 1
ATOM 686 C C . ALA A 1 90 ? 12.409 -2.077 -23.789 1.00 95.50 90 ALA A C 1
ATOM 688 O O . ALA A 1 90 ? 13.075 -2.237 -24.811 1.00 95.50 90 ALA A O 1
ATOM 689 N N . SER A 1 91 ? 12.716 -1.139 -22.887 1.00 93.06 91 SER A N 1
ATOM 690 C CA . SER A 1 91 ? 13.842 -0.209 -23.054 1.00 93.06 91 SER A CA 1
ATOM 691 C C . SER A 1 91 ? 15.187 -0.927 -22.976 1.00 93.06 91 SER A C 1
ATOM 693 O O . SER A 1 91 ? 16.099 -0.601 -23.732 1.00 93.06 91 SER A O 1
ATOM 695 N N . TYR A 1 92 ? 15.301 -1.918 -22.090 1.00 93.94 92 TYR A N 1
ATOM 696 C CA . TYR A 1 92 ? 16.487 -2.759 -21.982 1.00 93.94 92 TYR A CA 1
ATOM 697 C C . TYR A 1 92 ? 16.726 -3.567 -23.263 1.00 93.94 92 TYR A C 1
ATOM 699 O O . TYR A 1 92 ? 17.834 -3.546 -23.793 1.00 93.94 92 TYR A O 1
ATOM 707 N N . LEU A 1 93 ? 15.685 -4.199 -23.816 1.00 96.50 93 LEU A N 1
ATOM 708 C CA . LEU A 1 93 ? 15.787 -4.905 -25.097 1.00 96.50 93 LEU A CA 1
ATOM 709 C C . LEU A 1 93 ? 16.187 -3.969 -26.244 1.00 96.50 93 LEU A C 1
ATOM 711 O O . LEU A 1 93 ? 17.031 -4.329 -27.058 1.00 96.50 93 LEU A O 1
ATOM 715 N N . ALA A 1 94 ? 15.618 -2.763 -26.304 1.00 93.94 94 ALA A N 1
ATOM 716 C CA . ALA A 1 94 ? 15.983 -1.779 -27.319 1.00 93.94 94 ALA A CA 1
ATOM 717 C C . ALA A 1 94 ? 17.457 -1.360 -27.210 1.00 93.94 94 ALA A C 1
ATOM 719 O O . ALA A 1 94 ? 18.138 -1.258 -28.227 1.00 93.94 94 ALA A O 1
ATOM 720 N N . LEU A 1 95 ? 17.967 -1.152 -25.991 1.00 93.44 95 LEU A N 1
ATOM 721 C CA . LEU A 1 95 ? 19.390 -0.887 -25.766 1.00 93.44 95 LEU A CA 1
ATOM 722 C C . LEU A 1 95 ? 20.259 -2.065 -26.209 1.00 93.44 95 LEU A C 1
ATOM 724 O O . LEU A 1 95 ? 21.258 -1.835 -26.870 1.00 93.44 95 LEU A O 1
ATOM 728 N N . LEU A 1 96 ? 19.857 -3.302 -25.912 1.00 94.31 96 LEU A N 1
ATOM 729 C CA . LEU A 1 96 ? 20.597 -4.499 -26.319 1.00 94.31 96 LEU A CA 1
ATOM 730 C C . LEU A 1 96 ? 20.633 -4.698 -27.844 1.00 94.31 96 LEU A C 1
ATOM 732 O O . LEU A 1 96 ? 21.577 -5.275 -28.360 1.00 94.31 96 LEU A O 1
ATOM 736 N N . MET A 1 97 ? 19.601 -4.252 -28.565 1.00 93.62 97 MET A N 1
ATOM 737 C CA . MET A 1 97 ? 19.554 -4.333 -30.032 1.00 93.62 97 MET A CA 1
ATOM 738 C C . MET A 1 97 ? 20.299 -3.190 -30.734 1.00 93.62 97 MET A C 1
ATOM 740 O O . MET A 1 97 ? 20.615 -3.311 -31.914 1.00 93.62 97 MET A O 1
ATOM 744 N N . THR A 1 98 ? 20.492 -2.056 -30.054 1.00 90.19 98 THR A N 1
ATOM 745 C CA . THR A 1 98 ? 21.066 -0.831 -30.644 1.00 90.19 98 THR A CA 1
ATOM 746 C C . THR A 1 98 ? 22.472 -0.503 -30.148 1.00 90.19 98 THR A C 1
ATOM 748 O O . THR A 1 98 ? 23.127 0.348 -30.750 1.00 90.19 98 THR A O 1
ATOM 751 N N . GLY A 1 99 ? 22.906 -1.132 -29.056 1.00 66.75 99 GLY A N 1
ATOM 752 C CA . GLY A 1 99 ? 24.272 -1.110 -28.536 1.00 66.75 99 GLY A CA 1
ATOM 753 C C . GLY A 1 99 ? 25.032 -2.357 -28.947 1.00 66.75 99 GLY A C 1
ATOM 754 O O . GLY A 1 99 ? 26.268 -2.235 -29.071 1.00 66.75 99 GLY A O 1
#